Protein AF-W9VKG1-F1 (afdb_monomer_lite)

Organism: NCBI:txid1182544

Foldseek 3Di:
DDPVVVVVDAAADEDAALVVLQVCLVVVHAYEANPHDDPVSVVSCVVSVHYYHHPVVVVVVVD

Sequence (63 aa):
MTVPSNAGTFVTAHAYIPAVIQRAVNCGVGIEYGNYLDKATAELMAQKKVYLTPTLVTYAAST

Structure (mmCIF, N/CA/C/O backbone):
data_AF-W9VKG1-F1
#
_entry.id   AF-W9VKG1-F1
#
loop_
_atom_site.group_PDB
_atom_site.id
_atom_site.type_symbol
_atom_site.label_atom_id
_atom_site.label_alt_id
_atom_site.label_comp_id
_atom_site.label_asym_id
_atom_site.label_entity_id
_atom_site.label_seq_id
_atom_site.pdbx_PDB_ins_code
_atom_site.Cartn_x
_atom_site.Cartn_y
_atom_site.Cartn_z
_atom_site.occupancy
_atom_site.B_iso_or_equiv
_atom_site.auth_seq_id
_atom_site.auth_comp_id
_atom_site.auth_asym_id
_atom_site.auth_atom_id
_atom_site.pdbx_PDB_model_num
ATOM 1 N N . MET A 1 1 ? -9.303 -0.333 13.677 1.00 63.75 1 MET A N 1
ATOM 2 C CA . MET A 1 1 ? -8.930 0.875 14.441 1.00 63.75 1 MET A CA 1
ATOM 3 C C . MET A 1 1 ? -7.561 0.614 15.047 1.00 63.75 1 MET A C 1
ATOM 5 O O . MET A 1 1 ? -7.387 -0.442 15.642 1.00 63.75 1 MET A O 1
ATOM 9 N N . THR A 1 2 ? -6.577 1.477 14.802 1.00 88.62 2 THR A N 1
ATOM 10 C CA . THR A 1 2 ? -5.199 1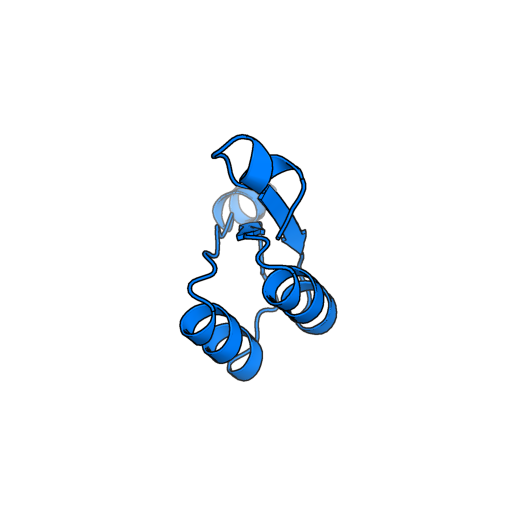.317 15.307 1.00 88.62 2 THR A CA 1
ATOM 11 C C . THR A 1 2 ? -5.031 2.110 16.606 1.00 88.62 2 THR A C 1
ATOM 13 O O . THR A 1 2 ? -5.716 3.110 16.793 1.00 88.62 2 THR A O 1
ATOM 16 N N . VAL A 1 3 ? -4.119 1.720 17.504 1.00 90.75 3 VAL A N 1
ATOM 17 C CA . VAL A 1 3 ? -3.881 2.472 18.759 1.00 90.75 3 VAL A CA 1
ATOM 18 C C . VAL A 1 3 ? -3.644 3.978 18.513 1.00 90.75 3 VAL A C 1
ATOM 20 O O . VAL A 1 3 ? -4.263 4.783 19.205 1.00 90.75 3 VAL A O 1
ATOM 23 N N . PRO A 1 4 ? -2.860 4.397 17.496 1.00 87.62 4 PRO A N 1
ATOM 24 C CA . PRO A 1 4 ? -2.656 5.818 17.200 1.00 87.62 4 PRO A CA 1
ATOM 25 C C . PRO A 1 4 ? -3.939 6.542 16.748 1.00 87.62 4 PRO A C 1
ATOM 27 O O . PRO A 1 4 ? -4.119 7.719 17.055 1.00 87.62 4 PRO A O 1
ATOM 30 N N . SER A 1 5 ? -4.891 5.838 16.121 1.00 89.31 5 SER A N 1
ATOM 31 C CA . SER A 1 5 ? -6.181 6.437 15.745 1.00 89.31 5 SER A CA 1
ATOM 32 C C . SER A 1 5 ? -7.043 6.833 16.948 1.00 89.31 5 SER A C 1
ATOM 34 O O . SER A 1 5 ? -7.808 7.789 16.853 1.00 89.31 5 SER A O 1
ATOM 36 N N . ASN A 1 6 ? -6.860 6.192 18.109 1.00 92.62 6 ASN A N 1
ATOM 37 C CA . ASN A 1 6 ? -7.518 6.599 19.357 1.00 92.62 6 ASN A CA 1
ATOM 38 C C . ASN A 1 6 ? -7.000 7.952 19.872 1.00 92.62 6 ASN A C 1
ATOM 40 O O . ASN A 1 6 ? -7.703 8.630 20.614 1.00 92.62 6 ASN A O 1
ATOM 44 N N . ALA A 1 7 ? -5.787 8.343 19.476 1.00 95.12 7 ALA A N 1
ATOM 45 C CA . ALA A 1 7 ? -5.177 9.627 19.807 1.00 95.12 7 ALA A CA 1
ATOM 46 C C . ALA A 1 7 ? -5.348 10.673 18.686 1.00 95.12 7 ALA A C 1
ATOM 48 O O . ALA A 1 7 ? -4.686 11.707 18.708 1.00 95.12 7 ALA A O 1
ATOM 49 N N . GLY A 1 8 ? -6.203 10.412 17.687 1.00 94.81 8 GLY A N 1
ATOM 50 C CA . GLY A 1 8 ? -6.420 11.328 16.562 1.00 94.81 8 GLY A CA 1
ATOM 51 C C . GLY A 1 8 ? -5.243 11.410 15.585 1.00 94.81 8 GLY A C 1
ATOM 52 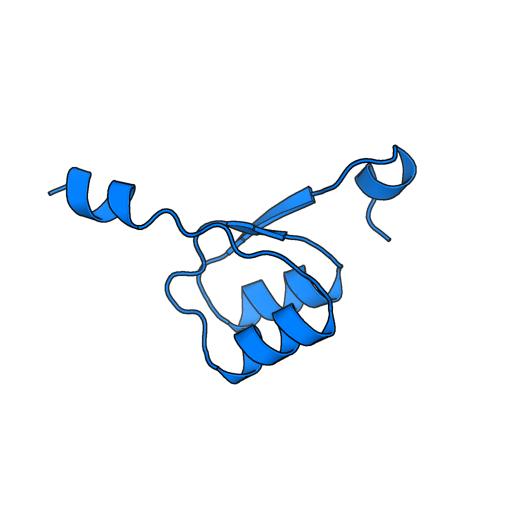O O . GLY A 1 8 ? -5.143 12.376 14.834 1.00 94.81 8 GLY A O 1
ATOM 53 N N . THR A 1 9 ? -4.351 10.416 15.585 1.00 96.00 9 THR A N 1
ATOM 54 C CA . THR A 1 9 ? -3.203 10.346 14.672 1.00 96.00 9 THR A CA 1
ATOM 55 C C . THR A 1 9 ? -3.249 9.075 13.813 1.00 96.00 9 THR A C 1
ATOM 57 O O . THR A 1 9 ? -4.166 8.257 13.911 1.00 96.00 9 THR A O 1
ATOM 60 N N . PHE A 1 10 ? -2.276 8.915 12.923 1.00 94.88 10 PHE A N 1
ATOM 61 C CA . PHE A 1 10 ? -2.188 7.816 11.968 1.00 94.88 10 PHE A CA 1
ATOM 62 C C . PHE A 1 10 ? -0.917 6.989 12.178 1.00 94.88 10 PHE A C 1
ATOM 64 O O . PHE A 1 10 ? -0.059 7.303 13.000 1.00 94.88 10 PHE A O 1
ATOM 71 N N . VAL A 1 11 ? -0.820 5.884 11.443 1.00 97.19 11 VAL A N 1
ATOM 72 C CA . VAL A 1 11 ? 0.349 5.004 11.443 1.00 97.19 11 VAL A CA 1
ATOM 73 C C . VAL A 1 11 ? 0.683 4.603 10.017 1.00 97.19 11 VAL A C 1
ATOM 75 O O . VAL A 1 11 ? -0.219 4.395 9.199 1.00 97.19 11 VAL A O 1
ATOM 78 N N . THR A 1 12 ? 1.974 4.471 9.739 1.00 97.50 12 THR A N 1
ATOM 79 C CA . THR A 1 12 ? 2.496 3.917 8.492 1.00 97.50 12 THR A CA 1
ATOM 80 C C . THR A 1 12 ? 3.376 2.702 8.782 1.00 97.50 12 THR A C 1
ATOM 82 O O . THR A 1 12 ? 3.850 2.511 9.905 1.00 97.50 12 THR A O 1
ATOM 85 N N . ALA A 1 13 ? 3.546 1.834 7.788 1.00 97.75 13 ALA A N 1
ATOM 86 C CA . ALA A 1 13 ? 4.380 0.647 7.872 1.00 97.75 13 ALA A CA 1
ATOM 87 C C . ALA A 1 13 ? 5.301 0.542 6.659 1.00 97.75 13 ALA A C 1
ATOM 89 O O . ALA A 1 13 ? 4.904 0.783 5.520 1.00 97.75 13 ALA A O 1
ATOM 90 N N . HIS A 1 14 ? 6.525 0.100 6.924 1.00 97.75 14 HIS A N 1
ATOM 91 C CA . HIS A 1 14 ? 7.477 -0.294 5.900 1.00 97.75 14 HIS A CA 1
ATOM 92 C C . HIS A 1 14 ? 7.005 -1.601 5.253 1.00 97.75 14 HIS A C 1
ATOM 94 O O . HIS A 1 14 ? 7.000 -2.647 5.908 1.00 97.75 14 HIS A O 1
ATOM 100 N N . ALA A 1 15 ? 6.624 -1.566 3.975 1.00 97.75 15 ALA A N 1
ATOM 101 C CA . ALA A 1 15 ? 6.191 -2.766 3.266 1.00 97.75 15 ALA A CA 1
ATOM 102 C C . ALA A 1 15 ? 6.560 -2.715 1.782 1.00 97.75 15 ALA A C 1
ATOM 104 O O . ALA A 1 15 ? 6.242 -1.765 1.078 1.00 97.75 15 ALA A O 1
ATOM 105 N N . TYR A 1 16 ? 7.193 -3.784 1.298 1.00 97.12 16 TYR A N 1
ATOM 106 C CA . TYR A 1 16 ? 7.624 -3.893 -0.096 1.00 97.12 16 TYR A CA 1
ATOM 107 C C . TYR A 1 16 ? 6.703 -4.745 -0.959 1.00 97.12 16 TYR A C 1
ATOM 109 O O . TYR A 1 16 ? 6.440 -4.386 -2.102 1.00 97.12 16 TYR A O 1
ATOM 117 N N . ILE A 1 17 ? 6.263 -5.890 -0.430 1.00 97.88 17 ILE A N 1
ATOM 118 C CA . ILE A 1 17 ? 5.602 -6.942 -1.208 1.00 97.88 17 ILE A CA 1
ATOM 119 C C . ILE A 1 17 ? 4.078 -6.944 -1.012 1.00 97.88 17 ILE A C 1
ATOM 121 O O . ILE A 1 17 ? 3.616 -6.658 0.100 1.00 97.88 17 ILE A O 1
ATOM 125 N N . PRO A 1 18 ? 3.290 -7.347 -2.031 1.00 98.12 18 PRO A N 1
ATOM 126 C CA . PRO A 1 18 ? 1.827 -7.270 -2.007 1.00 98.12 18 PRO A CA 1
ATOM 127 C C . PRO A 1 18 ? 1.181 -7.899 -0.773 1.00 98.12 18 PRO A C 1
ATOM 129 O O . PRO A 1 18 ? 0.357 -7.267 -0.122 1.00 98.12 18 PRO A O 1
ATOM 132 N N . ALA A 1 19 ? 1.607 -9.101 -0.372 1.00 98.06 19 ALA A N 1
ATOM 133 C CA . ALA A 1 19 ? 1.025 -9.798 0.778 1.00 98.06 19 ALA A CA 1
ATOM 134 C C . ALA A 1 19 ? 1.155 -9.008 2.098 1.00 98.06 19 ALA A C 1
ATOM 136 O O . ALA A 1 19 ? 0.230 -8.986 2.914 1.00 98.06 19 ALA A O 1
ATOM 137 N N . VAL A 1 20 ? 2.286 -8.325 2.306 1.00 97.94 20 VAL A N 1
ATOM 138 C CA . VAL A 1 20 ? 2.519 -7.503 3.507 1.00 97.94 20 VAL A CA 1
ATOM 139 C C . VAL A 1 20 ? 1.722 -6.205 3.421 1.00 97.94 20 VAL A C 1
ATOM 141 O O . VAL A 1 20 ? 1.085 -5.813 4.400 1.00 97.94 20 VAL A O 1
ATOM 144 N N . ILE A 1 21 ? 1.697 -5.584 2.240 1.00 98.50 21 ILE A N 1
ATOM 145 C CA . ILE A 1 21 ? 0.920 -4.371 1.974 1.00 98.50 21 ILE A CA 1
ATOM 146 C C . ILE A 1 21 ? -0.568 -4.631 2.235 1.00 98.50 21 ILE A C 1
ATOM 148 O O . ILE A 1 21 ? -1.183 -3.912 3.015 1.00 98.50 21 ILE A O 1
ATOM 152 N N . GLN A 1 22 ? -1.143 -5.702 1.682 1.00 98.44 22 GLN A N 1
ATOM 153 C CA . GLN A 1 22 ? -2.551 -6.064 1.884 1.00 98.44 22 GLN A CA 1
ATOM 154 C C . GLN A 1 22 ? -2.890 -6.270 3.364 1.00 98.44 22 GLN A C 1
ATOM 156 O O . GLN A 1 22 ? -3.936 -5.815 3.831 1.00 98.44 22 GLN A O 1
ATOM 161 N N . ARG A 1 23 ? -2.005 -6.919 4.133 1.00 98.12 23 ARG A N 1
ATOM 162 C CA . ARG A 1 23 ? -2.198 -7.096 5.580 1.00 98.12 23 ARG A CA 1
ATOM 163 C C . ARG A 1 23 ? -2.235 -5.753 6.311 1.00 98.12 23 ARG A C 1
ATOM 165 O O . ARG A 1 23 ? -3.135 -5.533 7.117 1.00 98.12 23 ARG A O 1
ATOM 172 N N . ALA A 1 24 ? -1.298 -4.855 6.017 1.00 97.75 24 ALA A N 1
ATOM 173 C CA . ALA A 1 24 ? -1.239 -3.524 6.622 1.00 97.75 24 ALA A CA 1
ATOM 174 C C . ALA A 1 24 ? -2.449 -2.652 6.229 1.00 97.75 24 ALA A C 1
ATOM 176 O O . ALA A 1 24 ? -3.107 -2.063 7.089 1.00 97.75 24 ALA A O 1
ATOM 177 N N . VAL A 1 25 ? -2.820 -2.661 4.950 1.00 97.62 25 VAL A N 1
ATOM 178 C CA . VAL A 1 25 ? -3.976 -1.942 4.392 1.00 97.62 25 VAL A CA 1
ATOM 179 C C . VAL A 1 25 ? -5.288 -2.414 5.021 1.00 97.62 25 VAL A C 1
ATOM 181 O O . VAL A 1 25 ? -6.141 -1.597 5.368 1.00 97.62 25 VAL A O 1
ATOM 184 N N . ASN A 1 26 ? -5.448 -3.719 5.259 1.00 97.56 26 ASN A N 1
ATOM 185 C CA . ASN A 1 26 ? -6.615 -4.255 5.963 1.00 97.56 26 ASN A CA 1
ATOM 186 C C . ASN A 1 26 ? -6.728 -3.768 7.414 1.00 97.56 26 ASN A C 1
ATOM 188 O O . ASN A 1 26 ? -7.844 -3.648 7.921 1.00 97.56 26 ASN A O 1
ATOM 192 N N . CYS A 1 27 ? -5.606 -3.420 8.045 1.00 96.19 27 CYS A N 1
ATOM 193 C CA . CYS A 1 27 ? -5.562 -2.803 9.369 1.00 96.19 27 CYS A CA 1
ATOM 194 C C . CYS A 1 27 ? -5.729 -1.271 9.344 1.00 96.19 27 CYS A C 1
ATOM 196 O O . CYS A 1 27 ? -5.794 -0.661 10.412 1.00 96.19 27 CYS A O 1
ATOM 198 N N . GLY A 1 28 ? -5.817 -0.646 8.163 1.00 95.31 28 GLY A N 1
ATOM 199 C CA . GLY A 1 28 ? -5.895 0.811 8.005 1.00 95.31 28 GLY A CA 1
ATOM 200 C C . GLY A 1 28 ? -4.554 1.525 8.200 1.00 95.31 28 GLY A C 1
ATOM 201 O O . GLY A 1 28 ? -4.530 2.660 8.666 1.00 95.31 28 GLY A O 1
ATOM 202 N N . VAL A 1 29 ? -3.442 0.849 7.901 1.00 97.75 29 VAL A N 1
ATOM 203 C CA . VAL A 1 29 ? -2.077 1.373 8.055 1.00 97.75 29 VAL A CA 1
ATOM 204 C C . VAL A 1 29 ? -1.569 1.897 6.708 1.00 97.75 29 VAL A C 1
ATOM 206 O O . VAL A 1 29 ? -1.663 1.181 5.713 1.00 97.75 29 VAL A O 1
ATOM 209 N N . GLY A 1 30 ? -1.030 3.122 6.682 1.00 97.38 30 GLY A N 1
ATOM 210 C CA . GLY A 1 30 ? -0.362 3.707 5.508 1.00 97.38 30 GLY A CA 1
ATOM 211 C C . GLY A 1 30 ? 0.904 2.946 5.115 1.00 97.38 30 GLY A C 1
ATOM 212 O O . GLY A 1 30 ? 1.481 2.241 5.940 1.00 97.38 30 GLY A O 1
ATOM 213 N N . ILE A 1 31 ? 1.344 3.068 3.866 1.00 98.50 31 ILE A N 1
ATOM 214 C CA . ILE A 1 31 ? 2.430 2.238 3.329 1.00 98.50 31 ILE A CA 1
ATOM 215 C C . ILE A 1 31 ? 3.606 3.104 2.906 1.00 98.50 31 ILE A C 1
ATOM 217 O O . ILE A 1 31 ? 3.456 3.985 2.067 1.00 98.50 31 ILE A O 1
ATOM 221 N N . GLU A 1 32 ? 4.780 2.802 3.445 1.00 98.44 32 GLU A N 1
ATOM 222 C CA . GLU A 1 32 ? 6.057 3.365 3.011 1.00 98.44 32 GLU A CA 1
ATOM 223 C C . GLU A 1 32 ? 6.741 2.400 2.032 1.00 98.44 32 GLU A C 1
ATOM 225 O O . GLU A 1 32 ? 6.625 1.177 2.178 1.00 98.44 32 GLU A O 1
ATOM 230 N N . TYR A 1 33 ? 7.509 2.945 1.084 1.00 97.31 33 TYR A N 1
ATOM 231 C CA . TYR A 1 33 ? 8.208 2.224 0.011 1.00 97.31 33 TYR A CA 1
ATOM 232 C C . TYR A 1 33 ? 7.254 1.639 -1.041 1.00 97.31 33 TYR A C 1
ATOM 234 O O . TYR A 1 33 ? 6.975 2.289 -2.047 1.00 97.31 33 TYR A O 1
ATOM 242 N N . GLY A 1 34 ? 6.736 0.426 -0.823 1.00 95.50 34 GLY A N 1
ATOM 243 C CA . GLY A 1 34 ? 5.802 -0.241 -1.736 1.00 95.50 34 GLY A CA 1
ATOM 244 C C . GLY A 1 34 ? 6.375 -0.633 -3.101 1.00 95.50 34 GLY A C 1
ATOM 245 O O . GLY A 1 34 ? 5.618 -0.723 -4.063 1.00 95.50 34 GLY A O 1
ATOM 246 N N . ASN A 1 35 ? 7.688 -0.871 -3.215 1.00 96.94 35 ASN A N 1
ATOM 247 C CA . ASN A 1 35 ? 8.357 -1.052 -4.514 1.00 96.94 35 ASN A CA 1
ATOM 248 C C . ASN A 1 35 ? 7.800 -2.190 -5.388 1.00 96.94 35 ASN A C 1
ATOM 250 O O . ASN A 1 35 ? 7.934 -2.120 -6.606 1.00 96.94 35 ASN A O 1
ATOM 254 N N . TYR A 1 36 ? 7.201 -3.228 -4.797 1.00 97.06 36 TYR A N 1
ATOM 255 C CA . TYR A 1 36 ? 6.629 -4.362 -5.533 1.00 97.06 36 TYR A CA 1
ATOM 256 C C . TYR A 1 36 ? 5.096 -4.375 -5.490 1.00 97.06 36 TYR A C 1
ATOM 258 O O . TYR A 1 36 ? 4.489 -5.443 -5.543 1.00 97.06 36 TYR A O 1
ATOM 266 N N . LEU A 1 37 ? 4.457 -3.209 -5.352 1.00 97.75 37 LEU A N 1
ATOM 267 C CA . LEU A 1 37 ? 3.001 -3.081 -5.404 1.00 97.75 37 LEU A CA 1
ATOM 268 C C . LEU A 1 37 ? 2.439 -3.643 -6.721 1.00 97.75 37 LEU A C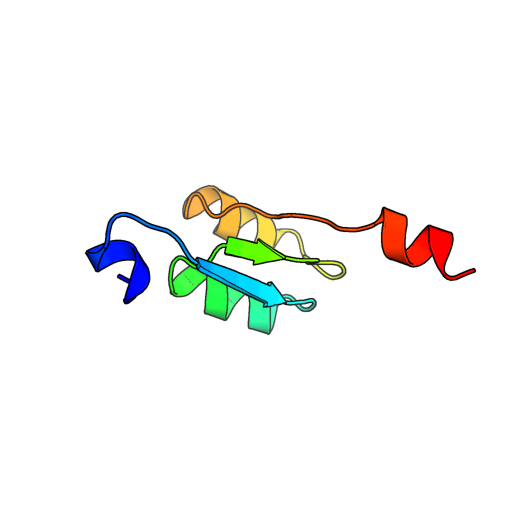 1
ATOM 270 O O . LEU A 1 37 ? 2.916 -3.307 -7.803 1.00 97.75 37 LEU A O 1
ATOM 274 N N . ASP A 1 38 ? 1.380 -4.450 -6.626 1.00 98.25 38 ASP A N 1
ATOM 275 C CA . ASP A 1 38 ? 0.614 -4.918 -7.782 1.00 98.25 38 ASP A CA 1
ATOM 276 C C . ASP A 1 38 ? -0.722 -4.169 -7.931 1.00 98.25 38 ASP A C 1
ATOM 278 O O . ASP A 1 38 ? -1.180 -3.453 -7.034 1.00 98.25 38 ASP A O 1
ATOM 282 N N . LYS A 1 39 ? -1.364 -4.337 -9.093 1.00 98.50 39 LYS A N 1
ATOM 283 C CA . LYS A 1 39 ? -2.617 -3.648 -9.429 1.00 98.50 39 LYS A CA 1
ATOM 284 C C . LYS A 1 39 ? -3.741 -3.953 -8.434 1.00 98.50 39 LYS A C 1
ATOM 286 O O . LYS A 1 39 ? -4.411 -3.030 -7.982 1.00 98.50 39 LYS A O 1
ATOM 291 N N . ALA A 1 40 ? -3.928 -5.222 -8.072 1.00 98.44 40 ALA A N 1
ATOM 292 C CA . ALA A 1 40 ? -4.992 -5.635 -7.157 1.00 98.44 40 ALA A CA 1
ATOM 293 C C . ALA A 1 40 ? -4.808 -5.017 -5.760 1.00 98.44 40 ALA A C 1
ATOM 295 O O . ALA A 1 40 ? -5.762 -4.574 -5.120 1.00 98.44 40 ALA A O 1
ATOM 296 N N . THR A 1 41 ? -3.563 -4.929 -5.298 1.00 98.50 41 THR A N 1
ATOM 297 C CA . THR A 1 41 ? -3.219 -4.307 -4.020 1.00 98.50 41 THR A CA 1
ATOM 298 C C . THR A 1 41 ? -3.394 -2.792 -4.076 1.00 98.50 41 THR A C 1
ATOM 300 O O . THR A 1 41 ? -3.914 -2.213 -3.125 1.00 98.50 41 THR A O 1
ATOM 303 N N . ALA A 1 42 ? -3.036 -2.142 -5.186 1.00 98.44 42 ALA A N 1
ATOM 304 C CA . ALA A 1 42 ? -3.277 -0.713 -5.385 1.00 98.44 42 ALA A CA 1
ATOM 305 C C . ALA A 1 42 ? -4.781 -0.374 -5.390 1.00 98.44 42 ALA A C 1
ATOM 307 O O . ALA A 1 42 ? -5.205 0.597 -4.761 1.00 98.44 42 ALA A O 1
ATOM 308 N N . GLU A 1 43 ? -5.606 -1.202 -6.035 1.00 98.62 43 GLU A N 1
ATOM 309 C CA . GLU A 1 43 ? -7.068 -1.070 -6.010 1.00 98.62 43 GLU A CA 1
ATOM 310 C C . GLU A 1 43 ? -7.619 -1.219 -4.585 1.00 98.62 43 GLU A C 1
ATOM 312 O O . GLU A 1 43 ? -8.442 -0.407 -4.157 1.00 98.62 43 GLU A O 1
ATOM 317 N N . LEU A 1 44 ? -7.121 -2.191 -3.812 1.00 98.38 44 LEU A N 1
ATOM 318 C CA . LEU A 1 44 ? -7.479 -2.355 -2.399 1.00 98.38 44 LEU A CA 1
ATOM 319 C C . LEU A 1 44 ? -7.097 -1.124 -1.559 1.00 98.38 44 LEU A C 1
ATOM 321 O O . LEU A 1 44 ? -7.889 -0.680 -0.723 1.00 98.38 44 LEU A O 1
ATOM 325 N N . MET A 1 45 ? -5.905 -0.559 -1.776 1.00 98.44 45 MET A N 1
ATOM 326 C CA . MET A 1 45 ? -5.455 0.668 -1.104 1.00 98.44 45 MET A CA 1
ATOM 327 C C . MET A 1 45 ? -6.399 1.836 -1.389 1.00 98.44 45 MET A C 1
ATOM 329 O O . MET A 1 45 ? -6.842 2.504 -0.453 1.00 98.44 45 MET A O 1
ATOM 333 N N . ALA A 1 46 ?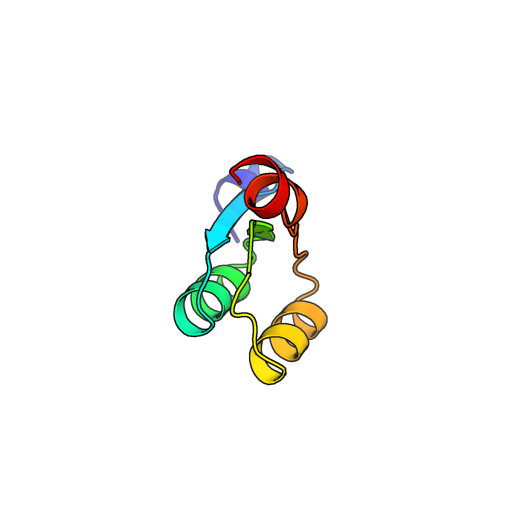 -6.769 2.035 -2.657 1.00 98.25 46 ALA A N 1
ATOM 334 C CA . ALA A 1 46 ? -7.696 3.085 -3.069 1.00 98.25 46 ALA A CA 1
ATOM 335 C C . ALA A 1 46 ? -9.088 2.901 -2.444 1.00 98.25 46 ALA A C 1
ATOM 337 O O . ALA A 1 46 ? -9.639 3.845 -1.875 1.00 98.25 46 ALA A O 1
ATOM 338 N N . GLN A 1 47 ? -9.629 1.677 -2.467 1.00 98.44 47 GLN A N 1
ATOM 339 C CA . GLN A 1 47 ? -10.919 1.351 -1.846 1.00 98.44 47 GLN A CA 1
ATOM 340 C C . GLN A 1 47 ? -10.935 1.668 -0.346 1.00 98.44 47 GLN A C 1
ATOM 342 O O . GLN A 1 47 ? -11.927 2.183 0.172 1.00 98.44 47 GLN A O 1
ATOM 347 N N . LYS A 1 48 ? -9.829 1.396 0.357 1.00 97.44 48 LYS A N 1
ATOM 348 C CA . LYS A 1 48 ? -9.693 1.668 1.795 1.00 97.44 48 LYS A CA 1
ATOM 349 C C . LYS A 1 48 ? -9.176 3.066 2.127 1.00 97.44 48 LYS A C 1
ATOM 351 O O . LYS A 1 48 ? -9.036 3.374 3.308 1.00 97.44 48 LYS A O 1
ATOM 356 N N . LYS A 1 49 ? -8.923 3.912 1.122 1.00 97.25 49 LYS A N 1
ATOM 357 C CA . LYS A 1 49 ? -8.362 5.265 1.282 1.00 97.25 49 LYS A CA 1
ATOM 358 C C . LYS A 1 49 ? -7.032 5.267 2.053 1.00 97.25 49 LYS A C 1
ATOM 360 O O . LYS A 1 49 ? -6.792 6.134 2.890 1.00 97.25 49 LYS A O 1
ATOM 365 N N . VAL A 1 50 ? -6.183 4.275 1.786 1.00 97.62 50 VAL A N 1
ATOM 366 C CA . VAL A 1 50 ? -4.844 4.146 2.376 1.00 97.62 50 VAL A CA 1
ATOM 367 C C . VAL A 1 50 ? -3.805 4.736 1.426 1.00 97.62 50 VAL A C 1
ATOM 369 O O . VAL A 1 50 ? -3.783 4.403 0.243 1.00 97.62 50 VAL A O 1
ATOM 372 N N . TYR A 1 51 ? -2.933 5.595 1.951 1.00 97.75 51 TYR A N 1
ATOM 373 C CA . TYR A 1 51 ? -1.893 6.266 1.173 1.00 97.75 51 TYR A CA 1
ATOM 374 C C . TYR A 1 51 ? -0.631 5.409 1.002 1.00 97.75 51 TYR A C 1
ATOM 376 O O . TYR A 1 51 ? -0.283 4.606 1.874 1.00 97.75 51 TYR A O 1
ATOM 384 N N . LEU A 1 52 ? 0.051 5.630 -0.125 1.00 97.94 52 LEU A N 1
ATOM 385 C CA . LEU A 1 52 ? 1.384 5.118 -0.435 1.00 97.94 52 LEU A CA 1
ATOM 386 C C . LEU A 1 52 ? 2.385 6.279 -0.458 1.00 97.94 52 LEU A C 1
ATOM 388 O O . LEU A 1 52 ? 2.158 7.259 -1.167 1.00 97.94 52 LEU A O 1
ATOM 392 N N . THR A 1 53 ? 3.511 6.118 0.231 1.00 98.06 53 THR A N 1
ATOM 393 C CA . THR A 1 53 ? 4.656 7.034 0.209 1.00 98.06 53 THR A CA 1
ATOM 394 C C . THR A 1 53 ? 5.849 6.340 -0.463 1.00 98.06 53 THR A C 1
ATOM 396 O O . THR A 1 53 ? 6.596 5.606 0.191 1.00 98.06 53 THR A O 1
ATOM 399 N N . PRO A 1 54 ? 6.046 6.508 -1.782 1.00 96.50 54 PRO A N 1
ATOM 400 C CA . PRO A 1 54 ? 7.176 5.909 -2.481 1.00 96.50 54 PRO A CA 1
ATOM 401 C C . PRO A 1 54 ? 8.467 6.704 -2.238 1.00 96.50 54 PRO A C 1
ATOM 403 O O . PRO A 1 54 ? 8.480 7.932 -2.312 1.00 96.50 54 PRO A O 1
ATOM 406 N N . THR A 1 55 ? 9.584 6.007 -2.028 1.00 96.31 55 THR A N 1
ATOM 407 C CA . THR A 1 55 ? 10.899 6.618 -1.745 1.00 96.31 55 THR A CA 1
ATOM 408 C C . THR A 1 55 ? 11.916 6.332 -2.854 1.00 96.31 55 THR A C 1
ATOM 410 O O . THR A 1 55 ? 13.074 6.027 -2.596 1.00 96.31 55 THR A O 1
ATOM 413 N N . LEU A 1 56 ? 11.499 6.404 -4.122 1.00 94.25 56 LEU A N 1
ATOM 414 C CA . LEU A 1 56 ? 12.307 5.941 -5.264 1.00 94.25 56 LEU A CA 1
ATOM 415 C C . LEU A 1 56 ? 13.695 6.606 -5.367 1.00 94.25 56 LEU A C 1
ATOM 417 O O . LEU A 1 56 ? 14.660 5.957 -5.770 1.00 94.25 56 LEU A O 1
ATOM 421 N N . VAL A 1 57 ? 13.818 7.873 -4.952 1.00 94.88 57 VAL A N 1
ATOM 422 C CA . VAL A 1 57 ? 15.081 8.631 -5.002 1.00 94.88 57 VAL A CA 1
ATOM 423 C C . VAL A 1 57 ? 16.199 7.996 -4.172 1.00 94.88 57 VAL A C 1
ATOM 425 O O . VAL A 1 57 ? 17.360 8.064 -4.567 1.00 94.88 57 VAL A O 1
ATOM 428 N N . THR A 1 58 ? 15.880 7.328 -3.058 1.00 90.56 58 THR A N 1
ATOM 429 C CA . THR A 1 58 ? 16.909 6.738 -2.187 1.00 90.56 58 THR A CA 1
ATOM 430 C C . THR A 1 58 ? 17.620 5.563 -2.854 1.00 90.56 58 THR A C 1
ATOM 432 O O . THR A 1 58 ? 18.796 5.333 -2.585 1.00 90.56 58 THR A O 1
ATOM 435 N N . TYR A 1 59 ? 16.946 4.845 -3.759 1.00 90.12 59 TYR A N 1
ATOM 436 C CA . TYR A 1 59 ? 17.571 3.773 -4.540 1.00 90.12 59 TYR A CA 1
ATOM 437 C C . TYR A 1 59 ? 18.502 4.331 -5.611 1.00 90.12 59 TYR A C 1
ATOM 439 O O . TYR A 1 59 ? 19.606 3.826 -5.778 1.00 90.12 59 TYR A O 1
ATOM 447 N N . ALA A 1 60 ? 18.083 5.403 -6.290 1.00 89.50 60 ALA A N 1
ATOM 448 C CA . ALA A 1 60 ? 18.897 6.055 -7.311 1.00 89.50 60 ALA A CA 1
ATOM 449 C C . ALA A 1 60 ? 20.169 6.693 -6.725 1.00 89.50 60 ALA A C 1
ATOM 451 O O . ALA A 1 60 ? 21.224 6.608 -7.335 1.00 89.50 60 ALA A O 1
ATOM 452 N N . ALA A 1 61 ? 20.083 7.291 -5.533 1.00 86.25 61 ALA A N 1
ATOM 453 C CA . ALA A 1 61 ? 21.214 7.950 -4.873 1.00 86.25 61 ALA A CA 1
ATOM 454 C C . ALA A 1 61 ? 22.225 6.989 -4.214 1.00 86.25 61 ALA A C 1
ATOM 456 O O . ALA A 1 61 ? 23.291 7.431 -3.796 1.00 86.25 61 ALA A O 1
ATOM 457 N N . SER A 1 62 ? 21.892 5.700 -4.079 1.00 75.25 62 SER A N 1
ATOM 458 C CA . SER A 1 62 ? 22.786 4.684 -3.492 1.00 75.25 62 SER A CA 1
ATOM 459 C C . SER A 1 62 ? 23.679 3.990 -4.533 1.00 75.25 62 SER A C 1
ATOM 461 O O . SER A 1 62 ? 24.322 2.991 -4.211 1.00 75.25 62 SER A O 1
ATOM 463 N N . 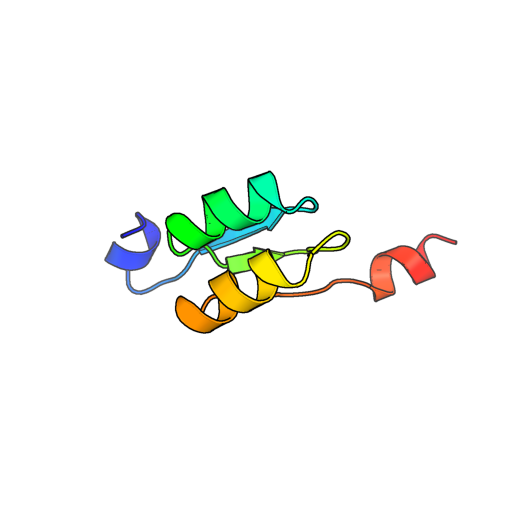THR A 1 63 ? 23.673 4.486 -5.774 1.00 59.91 63 THR A N 1
ATOM 464 C CA . THR A 1 63 ? 24.471 3.998 -6.910 1.00 59.91 63 THR A CA 1
ATOM 465 C C . THR A 1 63 ? 25.508 5.048 -7.278 1.00 59.91 63 THR A C 1
ATOM 467 O O . THR A 1 63 ? 26.654 4.652 -7.577 1.00 59.91 63 THR A O 1
#

Secondary structure (DSSP, 8-state):
--GGGGGT---EEEE-SHHHHHHHHHTT-EEEE-TT--HHHHHHHHHTT--EE--HHHHHTT-

Radius of gyration: 12.42 Å; chains: 1; bounding box: 35×21×29 Å

Int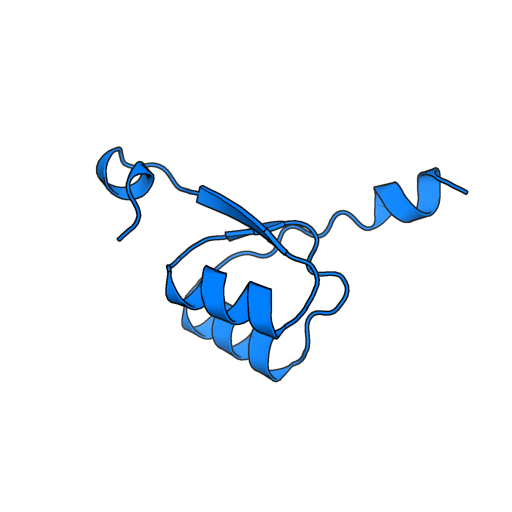erPro domains:
  IPR032466 Metal-dependent hydrolase [SSF51556] (6-61)
  IPR051781 Metallo-dependent Hydrolase Enzymes [PTHR43135] (6-61)

pLDDT: mean 94.77, std 7.18, range [59.91, 98.62]